Protein AF-A0A395CRE5-F1 (afdb_monomer)

Mean predicted aligned error: 12.72 Å

Secondary structure (DSSP, 8-state):
-------------------------------SS-HHHHHHHHHHHHHHHHHHS--B-HHHHHHHHHHH-TTS-HHHHHHHHHHHHHHGGG--HHHHHHHHHHHHHHHHHTT-B-

Foldseek 3Di:
DDDDDDDDDDDDDDDDPDPPPDPPCPVPPPQPDDLVRLLVLLLLLCLLCVLQVFAWDVVLSVVSNCVVPVVDDVVVSVVSNVVSNVCLVVDDPVRSVVSNVVSVVSRVSSVTTD

Radius of gyration: 28.18 Å; Cα contacts (8 Å, |Δi|>4): 73; chains: 1; bounding box: 80×27×76 Å

Solvent-accessible surface area (backbone atoms only — not comparable to full-atom values): 7209 Å² total; per-residue (Å²): 134,85,84,89,82,90,81,89,81,91,83,81,92,75,87,79,85,70,77,74,70,77,72,78,77,81,74,67,74,73,71,94,60,53,73,65,56,47,58,66,40,47,42,52,41,62,38,38,32,88,81,51,81,50,54,62,40,62,64,63,48,52,54,48,43,50,74,74,40,68,87,57,59,65,69,58,54,53,49,49,23,55,51,44,53,70,49,58,81,71,47,51,74,68,52,45,53,56,47,37,55,50,40,48,56,51,29,54,76,68,69,27,59,107

Sequence (114 aa):
MRHATSCLVAALVAACFTPIAAAADEGGAAPKYSQDDLLDGSTVAIASQDICGFEVDQNAIRAFVAAKAPDMPWFLFDAQIRGYQRIMPRFSEQEKARHCAKARLLAEAAGWIR

Structure (mmCIF, N/CA/C/O backbone):
data_AF-A0A395CRE5-F1
#
_entry.id   AF-A0A395CRE5-F1
#
loop_
_atom_site.group_PDB
_atom_site.id
_atom_site.type_symbol
_atom_site.label_atom_id
_atom_site.label_alt_id
_atom_site.label_comp_id
_atom_site.label_asym_id
_atom_site.label_entity_id
_atom_site.label_seq_id
_atom_site.pdbx_PDB_ins_code
_atom_site.Cartn_x
_atom_site.Cartn_y
_atom_site.Cartn_z
_atom_site.occupancy
_atom_site.B_iso_or_equiv
_atom_site.auth_seq_id
_atom_site.auth_comp_id
_atom_site.auth_asym_id
_atom_site.auth_atom_id
_atom_site.pdbx_PDB_model_num
ATOM 1 N N . MET A 1 1 ? -62.387 -15.202 -53.069 1.00 37.56 1 MET A N 1
ATOM 2 C CA . MET A 1 1 ? -62.119 -15.632 -54.459 1.00 37.56 1 MET A CA 1
ATOM 3 C C . MET A 1 1 ? -60.637 -15.405 -54.754 1.00 37.56 1 MET A C 1
ATOM 5 O O . MET A 1 1 ? -60.197 -14.303 -54.476 1.00 37.56 1 MET A O 1
ATOM 9 N N . ARG A 1 2 ? -59.944 -16.415 -55.321 1.00 41.44 2 ARG A N 1
ATOM 10 C CA . ARG A 1 2 ? -58.623 -16.383 -56.017 1.00 41.44 2 ARG A CA 1
ATOM 11 C C . ARG A 1 2 ? -57.397 -16.027 -55.145 1.00 41.44 2 ARG A C 1
ATOM 13 O O . ARG A 1 2 ? -57.322 -14.936 -54.611 1.00 41.44 2 ARG A O 1
ATOM 20 N N . HIS A 1 3 ? -56.513 -16.962 -54.775 1.00 33.84 3 HIS A N 1
ATOM 21 C CA . HIS A 1 3 ? -55.435 -17.632 -55.541 1.00 33.84 3 HIS A CA 1
ATOM 22 C C . HIS A 1 3 ? -54.404 -16.697 -56.206 1.00 33.84 3 HIS A C 1
ATOM 24 O O . HIS A 1 3 ? -54.696 -16.078 -57.219 1.00 33.84 3 HIS A O 1
ATOM 30 N N . ALA A 1 4 ? -53.218 -16.676 -55.575 1.00 49.81 4 ALA A N 1
ATOM 31 C CA . ALA A 1 4 ? -51.859 -16.913 -56.089 1.00 49.81 4 ALA A CA 1
ATOM 32 C C . ALA A 1 4 ? -51.378 -16.287 -57.412 1.00 49.81 4 ALA A C 1
ATOM 34 O O . ALA A 1 4 ? -51.950 -16.555 -58.458 1.00 49.81 4 ALA A O 1
ATOM 35 N N . THR A 1 5 ? -50.207 -15.634 -57.336 1.00 51.25 5 THR A N 1
ATOM 36 C CA . THR A 1 5 ? -49.003 -15.819 -58.194 1.00 51.25 5 THR A CA 1
ATOM 37 C C . THR A 1 5 ? -47.881 -14.955 -57.593 1.00 51.25 5 THR A C 1
ATOM 39 O O . THR A 1 5 ? -48.061 -13.754 -57.438 1.00 51.25 5 THR A O 1
ATOM 42 N N . SER A 1 6 ? -46.840 -15.536 -56.990 1.00 45.69 6 SER A N 1
ATOM 43 C CA . SER A 1 6 ? -45.585 -15.973 -57.637 1.00 45.69 6 SER A CA 1
ATOM 44 C C . SER A 1 6 ? -44.823 -14.837 -58.326 1.00 45.69 6 SER A C 1
ATOM 46 O O . SER A 1 6 ? -45.257 -14.359 -59.365 1.00 45.69 6 SER A O 1
ATOM 48 N N . CYS A 1 7 ? -43.655 -14.459 -57.798 1.00 38.91 7 CYS A N 1
ATOM 49 C CA . CYS A 1 7 ? -42.362 -14.883 -58.353 1.00 38.91 7 CYS A CA 1
ATOM 50 C C . CYS A 1 7 ? -41.182 -14.239 -57.608 1.00 38.91 7 CYS A C 1
ATOM 52 O O . CYS A 1 7 ? -41.199 -13.065 -57.252 1.00 38.91 7 CYS A O 1
ATOM 54 N N . LEU A 1 8 ? -40.161 -15.069 -57.401 1.00 48.69 8 LEU A N 1
ATOM 55 C CA . LEU A 1 8 ? -38.819 -14.743 -56.936 1.00 48.69 8 LEU A CA 1
ATOM 56 C C . LEU A 1 8 ? -38.178 -13.588 -57.715 1.00 48.69 8 LEU A C 1
ATOM 58 O O . LEU A 1 8 ? -38.213 -13.609 -58.941 1.00 48.69 8 LEU A O 1
ATOM 62 N N . VAL A 1 9 ? -37.417 -12.739 -57.016 1.00 48.84 9 VAL A N 1
ATOM 63 C CA . VAL A 1 9 ? -36.080 -12.328 -57.474 1.00 48.84 9 VAL A CA 1
ATOM 64 C C . VAL A 1 9 ? -35.152 -12.271 -56.259 1.00 48.84 9 VAL A C 1
ATOM 66 O O . VAL A 1 9 ? -35.273 -11.401 -55.401 1.00 48.84 9 VAL A O 1
ATOM 69 N N . ALA A 1 10 ? -34.229 -13.228 -56.190 1.00 48.97 10 ALA A N 1
ATOM 70 C CA . ALA A 1 10 ? -33.013 -13.124 -55.400 1.00 48.97 10 ALA A CA 1
ATOM 71 C C . ALA A 1 10 ? -31.955 -12.407 -56.254 1.00 48.97 10 ALA A C 1
ATOM 73 O O . ALA A 1 10 ? -31.606 -12.899 -57.322 1.00 48.97 10 ALA A O 1
ATOM 74 N N . ALA A 1 11 ? -31.490 -11.243 -55.804 1.00 49.03 11 ALA A N 1
ATOM 75 C CA . ALA A 1 11 ? -30.371 -10.466 -56.351 1.00 49.03 11 ALA A CA 1
ATOM 76 C C . ALA A 1 11 ? -30.218 -9.240 -55.430 1.00 49.03 11 ALA A C 1
ATOM 78 O O . ALA A 1 11 ? -31.209 -8.576 -55.167 1.00 49.03 11 ALA A O 1
ATOM 79 N N . LEU A 1 12 ? -29.088 -8.853 -54.850 1.00 49.12 12 LEU A N 1
ATOM 80 C CA . LEU A 1 12 ? -27.687 -9.148 -55.083 1.00 49.12 12 LEU A CA 1
ATOM 81 C C . LEU A 1 12 ? -26.975 -8.905 -53.737 1.00 49.12 12 LEU A C 1
ATOM 83 O O . LEU A 1 12 ? -27.216 -7.894 -53.078 1.00 49.12 12 LEU A O 1
ATOM 87 N N . VAL A 1 13 ? -26.082 -9.809 -53.345 1.00 51.53 13 VAL A N 1
ATOM 88 C CA . VAL A 1 13 ? -25.043 -9.541 -52.346 1.00 51.53 13 VAL A CA 1
ATOM 89 C C . VAL A 1 13 ? -23.879 -8.900 -53.093 1.00 51.53 13 VAL A C 1
ATOM 91 O O . VAL A 1 13 ? -23.348 -9.544 -53.991 1.00 51.53 13 VAL A O 1
ATOM 94 N N . ALA A 1 14 ? -23.482 -7.681 -52.724 1.00 45.62 14 ALA A N 1
ATOM 95 C CA . ALA A 1 14 ? -22.084 -7.231 -52.717 1.00 45.62 14 ALA A CA 1
ATOM 96 C C . ALA A 1 14 ? -21.972 -5.772 -52.239 1.00 45.62 14 ALA A C 1
ATOM 98 O O . ALA A 1 14 ? -22.571 -4.888 -52.836 1.00 45.62 14 ALA A O 1
ATOM 99 N N . ALA A 1 15 ? -21.174 -5.587 -51.178 1.00 44.69 15 ALA A N 1
ATOM 100 C CA . ALA A 1 15 ? -20.138 -4.558 -50.993 1.00 44.69 15 ALA A CA 1
ATOM 101 C C . ALA A 1 15 ? -20.504 -3.094 -51.350 1.00 44.69 15 ALA A C 1
ATOM 103 O O . ALA A 1 15 ? -20.819 -2.769 -52.482 1.00 44.69 15 ALA A O 1
ATOM 104 N N . CYS A 1 16 ? -20.434 -2.108 -50.459 1.00 40.88 16 CYS A N 1
ATOM 105 C CA . CYS A 1 16 ? -19.308 -1.774 -49.595 1.00 40.88 16 CYS A CA 1
ATOM 106 C C . CYS A 1 16 ? -19.827 -0.977 -48.389 1.00 40.88 16 CYS A C 1
ATOM 108 O O . CYS A 1 16 ? -19.967 0.241 -48.462 1.00 40.88 16 CYS A O 1
ATOM 110 N N . PHE A 1 17 ? -20.078 -1.639 -47.261 1.00 45.62 17 PHE A N 1
ATOM 111 C CA . PHE A 1 17 ? -19.997 -0.936 -45.986 1.00 45.62 17 PHE A CA 1
ATOM 112 C C . PHE A 1 17 ? -18.512 -0.822 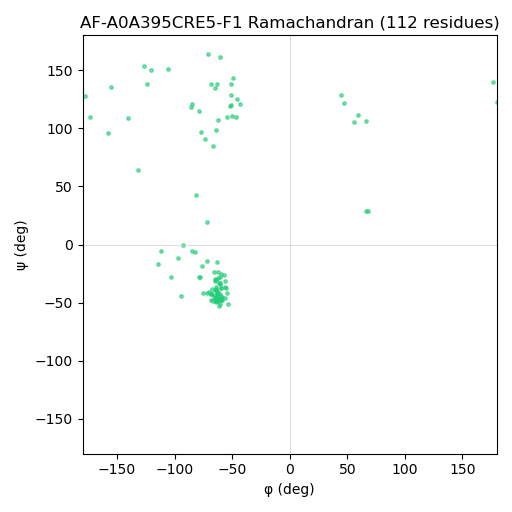-45.682 1.00 45.62 17 PHE A C 1
ATOM 114 O O . PHE A 1 17 ? -17.881 -1.777 -45.235 1.00 45.62 17 PHE A O 1
ATOM 121 N N . THR A 1 18 ? -17.932 0.327 -46.017 1.00 51.25 18 THR A N 1
ATOM 122 C CA . THR A 1 18 ? -16.693 0.759 -45.385 1.00 5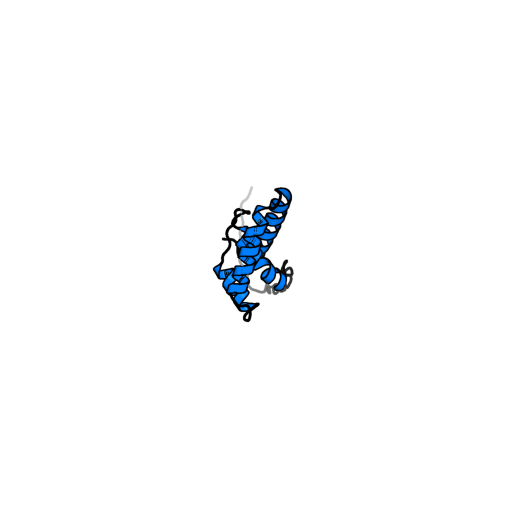1.25 18 THR A CA 1
ATOM 123 C C . THR A 1 18 ? -16.919 0.657 -43.877 1.00 51.25 18 THR A C 1
ATOM 125 O O . THR A 1 18 ? -17.847 1.293 -43.369 1.00 51.25 18 THR A O 1
ATOM 128 N N . PRO A 1 19 ? -16.139 -0.144 -43.128 1.00 46.22 19 PRO A N 1
ATOM 129 C CA . PRO A 1 19 ? -16.090 0.061 -41.699 1.00 46.22 19 PRO A CA 1
ATOM 130 C C . PRO A 1 19 ? -15.520 1.466 -41.544 1.00 46.22 19 PRO A C 1
ATOM 132 O O . PRO A 1 19 ? -14.355 1.712 -41.858 1.00 46.22 19 PRO A O 1
ATOM 135 N N . ILE A 1 20 ? -16.375 2.414 -41.161 1.00 54.44 20 ILE A N 1
ATOM 136 C CA . ILE A 1 20 ? -15.907 3.676 -40.610 1.00 54.44 20 ILE A CA 1
ATOM 137 C C . ILE A 1 20 ? -15.009 3.242 -39.465 1.00 54.44 20 ILE A C 1
ATOM 139 O O . ILE A 1 20 ? -15.474 2.609 -38.514 1.00 54.44 20 ILE A O 1
ATOM 143 N N . ALA A 1 21 ? -13.711 3.460 -39.673 1.00 47.41 21 ALA A N 1
ATOM 144 C CA . ALA A 1 21 ? -12.674 3.190 -38.710 1.00 47.41 21 ALA A CA 1
ATOM 145 C C . ALA A 1 21 ? -13.188 3.683 -37.365 1.00 47.41 21 ALA A C 1
ATOM 147 O O . ALA A 1 21 ? -13.575 4.848 -37.246 1.00 47.41 21 ALA A O 1
ATOM 148 N N . ALA A 1 22 ? -13.264 2.763 -36.404 1.00 45.47 22 ALA A N 1
ATOM 149 C CA . ALA A 1 22 ? -13.454 3.112 -35.016 1.00 45.47 22 ALA A CA 1
ATOM 150 C C . ALA A 1 22 ? -12.471 4.247 -34.736 1.00 45.47 22 ALA A C 1
ATOM 152 O O . ALA A 1 22 ? -11.256 4.049 -34.811 1.00 45.47 22 ALA A 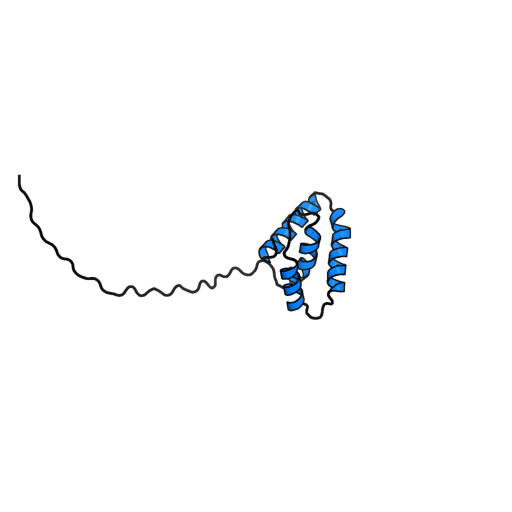O 1
ATOM 153 N N . ALA A 1 23 ? -13.006 5.452 -34.538 1.00 47.47 23 ALA A N 1
ATOM 154 C CA . ALA A 1 23 ? -12.234 6.533 -33.980 1.00 47.47 23 ALA A CA 1
ATOM 155 C C . ALA A 1 23 ? -11.628 5.949 -32.709 1.00 47.47 23 ALA A C 1
ATOM 157 O O . ALA A 1 23 ? -12.357 5.417 -31.869 1.00 47.47 23 ALA A O 1
ATOM 158 N N . ALA A 1 24 ? -10.298 5.931 -32.662 1.00 44.88 24 ALA A N 1
ATOM 159 C CA . ALA A 1 24 ? -9.564 5.587 -31.470 1.00 44.88 24 ALA A CA 1
ATOM 160 C C . ALA A 1 24 ? -10.152 6.441 -30.352 1.00 44.88 24 ALA A C 1
ATOM 162 O O . ALA A 1 24 ? -10.054 7.669 -30.374 1.00 44.88 24 ALA A O 1
ATOM 163 N N . ASP A 1 25 ? -10.849 5.782 -29.437 1.00 41.59 25 ASP A N 1
ATOM 164 C CA . ASP A 1 25 ? -11.222 6.366 -28.172 1.00 41.59 25 ASP A CA 1
ATOM 165 C C . ASP A 1 25 ? -9.897 6.559 -27.421 1.00 41.59 25 ASP A C 1
ATOM 167 O O . ASP A 1 25 ? -9.434 5.697 -26.681 1.00 41.59 25 ASP A O 1
ATOM 171 N N . GLU A 1 26 ? -9.224 7.682 -27.687 1.00 43.41 26 GLU A N 1
ATOM 172 C CA . GLU A 1 26 ? -8.160 8.210 -26.831 1.00 43.41 26 GLU A CA 1
ATOM 173 C C . GLU A 1 26 ? -8.754 8.778 -25.522 1.00 43.41 26 GLU A C 1
ATOM 175 O O . GLU A 1 26 ? -8.114 9.549 -24.815 1.00 43.41 26 GLU A O 1
ATOM 180 N N . GLY A 1 27 ? -9.982 8.393 -25.157 1.00 44.81 27 GLY A N 1
ATOM 181 C CA . GLY A 1 27 ? -10.635 8.663 -23.882 1.00 44.81 27 GLY A CA 1
ATOM 182 C C . GLY A 1 27 ? -10.205 7.690 -22.791 1.00 44.81 27 GLY A C 1
ATOM 183 O O . GLY A 1 27 ? -11.018 7.243 -21.980 1.00 44.81 27 GLY A O 1
ATOM 184 N N . GLY A 1 28 ? -8.908 7.383 -22.724 1.00 43.59 28 GLY A N 1
ATOM 185 C CA . GLY A 1 28 ? -8.335 6.788 -21.527 1.00 43.59 28 GLY A CA 1
ATOM 186 C C . GLY A 1 28 ? -8.457 7.804 -20.399 1.00 43.59 28 GLY A C 1
ATOM 187 O O . GLY A 1 28 ? -7.652 8.730 -20.322 1.00 43.59 28 GLY A O 1
ATOM 188 N N . ALA A 1 29 ? -9.481 7.670 -19.551 1.00 56.84 29 ALA A N 1
ATOM 189 C CA . ALA A 1 29 ? -9.596 8.467 -18.337 1.00 56.84 29 ALA A CA 1
ATOM 190 C C . ALA A 1 29 ? -8.230 8.480 -17.639 1.00 56.84 29 ALA A C 1
ATOM 192 O O . ALA A 1 29 ? -7.643 7.417 -17.414 1.00 56.84 29 ALA A O 1
ATOM 193 N N . ALA A 1 30 ? -7.704 9.678 -17.361 1.00 58.25 30 ALA A N 1
ATOM 194 C CA . ALA A 1 30 ? -6.404 9.811 -16.721 1.00 58.25 30 ALA A CA 1
ATOM 195 C C . ALA A 1 30 ? -6.367 8.931 -15.457 1.00 58.25 30 ALA A C 1
ATOM 197 O O . ALA A 1 30 ? -7.370 8.892 -14.729 1.00 58.25 30 ALA A O 1
ATOM 198 N N . PRO A 1 31 ? -5.258 8.214 -15.188 1.00 68.69 31 PRO A N 1
ATOM 199 C CA . PRO A 1 31 ? -5.151 7.386 -13.997 1.00 68.69 31 PRO A CA 1
ATOM 200 C C . PRO A 1 31 ? -5.522 8.203 -12.760 1.00 68.69 31 PRO A C 1
ATOM 202 O O . PRO A 1 31 ? -5.001 9.298 -12.554 1.00 68.69 31 PRO A O 1
ATOM 205 N N . LYS A 1 32 ? -6.436 7.677 -11.936 1.00 81.25 32 LYS A N 1
ATOM 206 C CA . LYS A 1 32 ? -6.925 8.364 -10.728 1.00 81.25 32 LYS A CA 1
ATOM 207 C C . LYS A 1 32 ? -5.796 8.724 -9.749 1.00 81.25 32 LYS A C 1
ATOM 209 O O . LYS A 1 32 ? -5.951 9.661 -8.972 1.00 81.25 32 LYS A O 1
ATOM 214 N N . TYR A 1 33 ? -4.701 7.970 -9.782 1.00 82.81 33 TYR A N 1
ATOM 215 C CA . TYR A 1 33 ? -3.516 8.160 -8.955 1.00 82.81 33 TYR A CA 1
ATOM 216 C C . TYR A 1 33 ? -2.287 8.314 -9.847 1.00 82.81 33 TYR A C 1
ATOM 218 O O . TYR A 1 33 ? -2.139 7.583 -10.832 1.00 82.81 33 TYR A O 1
ATOM 226 N N . SER A 1 34 ? -1.404 9.249 -9.495 1.00 88.69 34 SER A N 1
ATOM 227 C CA . SER A 1 34 ? -0.090 9.344 -10.126 1.00 88.69 34 SER A CA 1
ATOM 228 C C . SER A 1 34 ? 0.799 8.171 -9.698 1.00 88.69 34 SER A C 1
ATOM 230 O O . SER A 1 34 ? 0.520 7.477 -8.721 1.00 88.69 34 SER A O 1
ATOM 232 N N . GLN A 1 35 ? 1.889 7.927 -10.426 1.00 87.38 35 GLN A N 1
ATOM 233 C CA . GLN A 1 35 ? 2.834 6.877 -10.033 1.00 87.38 35 GLN A CA 1
ATOM 234 C C . GLN A 1 35 ? 3.519 7.183 -8.697 1.00 87.38 35 GLN A C 1
ATOM 236 O O . GLN A 1 35 ? 3.794 6.247 -7.950 1.00 87.38 35 GLN A O 1
ATOM 241 N N . ASP A 1 36 ? 3.732 8.462 -8.386 1.00 86.56 36 ASP A N 1
ATOM 242 C CA . ASP A 1 36 ? 4.294 8.898 -7.107 1.00 86.56 36 ASP A CA 1
ATOM 243 C C . ASP A 1 36 ? 3.302 8.626 -5.967 1.00 86.56 36 ASP A C 1
ATOM 245 O O . ASP A 1 36 ? 3.680 8.031 -4.960 1.00 86.56 36 ASP A O 1
ATOM 249 N N . ASP A 1 37 ? 2.007 8.911 -6.170 1.00 85.38 37 ASP A N 1
ATOM 250 C CA . ASP A 1 37 ? 0.958 8.569 -5.193 1.00 85.38 37 ASP A CA 1
ATOM 251 C C . ASP A 1 37 ? 0.896 7.059 -4.926 1.00 85.38 37 ASP A C 1
ATOM 253 O O . ASP A 1 37 ? 0.649 6.622 -3.801 1.00 85.38 37 ASP A O 1
ATOM 257 N N . LEU A 1 38 ? 1.098 6.243 -5.966 1.00 86.19 38 LEU A N 1
ATOM 258 C CA . LEU A 1 38 ? 1.144 4.789 -5.829 1.00 86.19 38 LEU A CA 1
ATOM 259 C C . LEU A 1 38 ? 2.405 4.338 -5.085 1.00 86.19 38 LEU A C 1
ATOM 261 O O . LEU A 1 38 ? 2.323 3.453 -4.233 1.00 86.19 38 LEU A O 1
ATOM 265 N N . LEU A 1 39 ? 3.561 4.944 -5.360 1.00 89.38 39 LEU A N 1
ATOM 266 C CA . LEU A 1 39 ? 4.802 4.635 -4.652 1.00 89.38 39 LEU A CA 1
ATOM 267 C C . LEU A 1 39 ? 4.670 4.949 -3.162 1.00 89.38 39 LEU A C 1
ATOM 269 O O . LEU A 1 39 ? 4.938 4.073 -2.339 1.00 89.38 39 LEU A O 1
ATOM 273 N N . ASP A 1 40 ? 4.154 6.122 -2.817 1.00 87.44 40 ASP A N 1
ATOM 274 C CA . ASP A 1 40 ? 3.893 6.507 -1.429 1.00 87.44 40 ASP A CA 1
ATOM 275 C C . ASP A 1 40 ? 2.814 5.616 -0.788 1.00 87.44 40 ASP A C 1
ATOM 277 O O . ASP A 1 40 ? 2.930 5.183 0.362 1.00 87.44 40 ASP A O 1
ATOM 281 N N . GLY A 1 41 ? 1.773 5.273 -1.550 1.00 9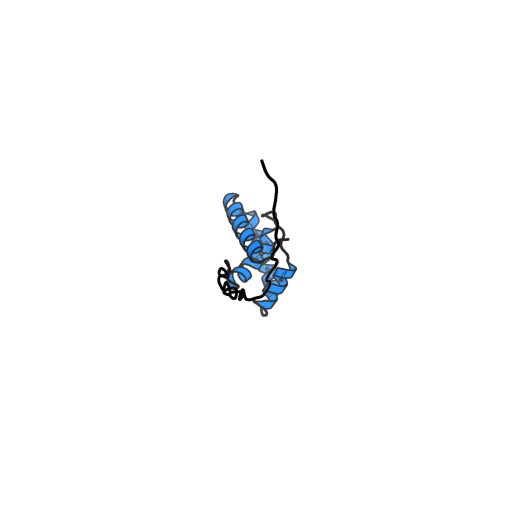2.06 41 GLY A N 1
ATOM 282 C CA . GLY A 1 41 ? 0.660 4.435 -1.106 1.00 92.06 41 GLY A CA 1
ATOM 283 C C . GLY A 1 41 ? 0.993 2.952 -0.929 1.00 92.06 41 GLY A C 1
ATOM 284 O O . GLY A 1 41 ? 0.218 2.228 -0.305 1.00 92.06 41 GLY A O 1
ATOM 285 N N . SER A 1 42 ? 2.129 2.479 -1.439 1.00 95.62 42 SER A N 1
ATOM 286 C CA . SER A 1 42 ? 2.485 1.056 -1.450 1.00 95.62 42 SER A CA 1
ATOM 287 C C . SER A 1 42 ? 2.754 0.476 -0.052 1.00 95.62 42 SER A C 1
ATOM 289 O O . SER A 1 42 ? 2.256 -0.601 0.289 1.00 95.62 42 SER A O 1
ATOM 291 N N . THR A 1 43 ? 3.471 1.208 0.805 1.00 96.06 43 THR A N 1
ATOM 292 C CA . THR A 1 43 ? 3.716 0.807 2.203 1.00 96.06 43 THR A CA 1
ATOM 293 C C . THR A 1 43 ? 2.426 0.839 3.018 1.00 96.06 43 THR A C 1
ATOM 295 O O . THR A 1 43 ? 2.171 -0.057 3.828 1.00 96.06 43 THR A O 1
ATOM 298 N N . VAL A 1 44 ? 1.579 1.838 2.754 1.00 95.44 44 VAL A N 1
ATOM 299 C CA . VAL A 1 44 ? 0.261 1.995 3.367 1.00 95.44 44 VAL A CA 1
ATOM 300 C C . VAL A 1 44 ? -0.657 0.842 2.979 1.00 95.44 44 VAL A C 1
ATOM 302 O O . VAL A 1 44 ? -1.304 0.278 3.859 1.00 95.44 44 VAL A O 1
ATOM 305 N N . ALA A 1 45 ? -0.702 0.453 1.704 1.00 96.56 45 ALA A N 1
ATOM 306 C CA . ALA A 1 45 ? -1.523 -0.655 1.222 1.00 96.56 45 ALA A CA 1
ATOM 307 C C . ALA A 1 45 ? -1.166 -1.972 1.931 1.00 96.56 45 ALA A C 1
ATOM 309 O O . ALA A 1 45 ? -2.060 -2.658 2.425 1.00 96.56 45 ALA A O 1
ATOM 310 N N . ILE A 1 46 ? 0.132 -2.274 2.077 1.00 96.62 46 ILE A N 1
ATOM 311 C CA . ILE A 1 46 ? 0.600 -3.464 2.807 1.00 96.62 46 ILE A CA 1
ATOM 312 C C . ILE A 1 46 ? 0.229 -3.386 4.292 1.00 96.62 46 ILE A C 1
ATOM 314 O O . ILE A 1 46 ? -0.329 -4.342 4.829 1.00 96.62 46 ILE A O 1
ATOM 318 N N . ALA A 1 47 ? 0.515 -2.259 4.951 1.00 96.44 47 ALA A N 1
ATOM 319 C CA . ALA A 1 47 ? 0.256 -2.084 6.381 1.00 96.44 47 ALA A CA 1
ATOM 320 C C . ALA A 1 47 ? -1.243 -2.088 6.737 1.00 96.44 47 ALA A C 1
ATOM 322 O O . ALA A 1 47 ? -1.610 -2.384 7.870 1.00 96.44 47 ALA A O 1
ATOM 323 N N . SER A 1 48 ? -2.113 -1.760 5.779 1.00 96.75 48 SER A N 1
ATOM 324 C CA . SER A 1 48 ? -3.557 -1.646 6.002 1.00 96.75 48 SER A CA 1
ATOM 325 C C . SER A 1 48 ? -4.278 -2.989 6.104 1.00 96.75 48 SER A C 1
ATOM 327 O O . SER A 1 48 ? -5.389 -3.017 6.631 1.00 96.75 48 SER A O 1
ATOM 329 N N . GLN A 1 49 ? -3.680 -4.088 5.630 1.00 94.81 49 GLN A N 1
ATOM 330 C CA . GLN A 1 49 ? -4.326 -5.410 5.607 1.00 94.81 49 GLN A CA 1
ATOM 331 C C . GLN A 1 49 ? -4.835 -5.820 7.001 1.00 94.81 49 GLN A C 1
ATOM 333 O O . GLN A 1 49 ? -5.985 -6.236 7.143 1.00 94.81 49 GLN A O 1
ATOM 338 N N . ASP A 1 50 ? -4.031 -5.559 8.040 1.00 90.06 50 ASP A N 1
ATOM 339 C CA . ASP A 1 50 ? -4.310 -5.919 9.438 1.00 90.06 50 ASP A CA 1
ATOM 340 C C . ASP A 1 50 ? -5.564 -5.234 10.012 1.00 90.06 50 ASP A C 1
ATOM 342 O O . ASP A 1 50 ? -6.211 -5.759 10.918 1.00 90.06 50 ASP A O 1
ATOM 346 N N . ILE A 1 51 ? -5.912 -4.044 9.509 1.00 95.12 51 ILE A N 1
ATOM 347 C CA . ILE A 1 51 ? -7.009 -3.230 10.051 1.00 95.12 51 ILE A CA 1
ATOM 348 C C . ILE A 1 51 ? -8.183 -3.048 9.083 1.00 95.12 51 ILE A C 1
ATOM 350 O O . ILE A 1 51 ? -9.263 -2.662 9.533 1.00 95.12 51 ILE A O 1
ATOM 354 N N . CYS A 1 52 ? -8.002 -3.319 7.789 1.00 95.19 52 CYS A N 1
ATOM 355 C CA . CYS A 1 52 ? -8.974 -2.983 6.746 1.00 95.19 52 CYS A CA 1
ATOM 356 C C . CYS A 1 52 ? -9.658 -4.177 6.076 1.00 95.19 52 CYS A C 1
ATOM 358 O O . CYS A 1 52 ? -10.578 -3.960 5.287 1.00 95.19 52 CYS A O 1
ATOM 360 N N . GLY A 1 53 ? -9.257 -5.414 6.388 1.00 92.12 53 GLY A N 1
ATOM 361 C CA . GLY A 1 53 ? -9.959 -6.614 5.918 1.00 92.12 53 GLY A CA 1
ATOM 362 C C . GLY A 1 53 ? -9.901 -6.820 4.401 1.00 92.12 53 GLY A C 1
ATOM 363 O O . GLY A 1 53 ? -10.836 -7.367 3.821 1.00 92.12 53 GLY A O 1
ATOM 364 N N . PHE A 1 54 ? -8.835 -6.349 3.756 1.00 94.81 54 PHE A N 1
ATOM 365 C CA . PHE A 1 54 ? -8.484 -6.696 2.381 1.00 94.81 54 PHE A CA 1
ATOM 366 C C . PHE A 1 54 ? -7.045 -7.206 2.346 1.00 94.81 54 PHE A C 1
ATOM 368 O O . PHE A 1 54 ? -6.236 -6.818 3.189 1.00 94.81 54 PHE A O 1
ATOM 375 N N . GLU A 1 55 ? -6.730 -8.040 1.361 1.00 97.25 55 GLU A N 1
ATOM 376 C CA . GLU A 1 55 ? -5.373 -8.516 1.102 1.00 97.25 55 GLU A CA 1
ATOM 377 C C . GLU A 1 55 ? -4.798 -7.824 -0.132 1.00 97.25 55 GLU A C 1
ATOM 379 O O . GLU A 1 55 ? -5.538 -7.430 -1.040 1.00 97.25 55 GLU A O 1
ATOM 384 N N . VAL A 1 56 ? -3.473 -7.672 -0.166 1.00 97.19 56 VAL A N 1
ATOM 385 C CA . VAL A 1 56 ? -2.771 -7.129 -1.331 1.00 97.19 56 VAL A CA 1
ATOM 386 C C . VAL A 1 56 ? -1.754 -8.109 -1.904 1.00 97.19 56 VAL A C 1
ATOM 388 O O . VAL A 1 56 ? -1.123 -8.891 -1.189 1.00 97.19 56 VAL A O 1
ATOM 391 N N . ASP A 1 57 ? -1.530 -8.027 -3.211 1.00 97.62 57 ASP A N 1
ATOM 392 C CA . ASP A 1 57 ? -0.455 -8.717 -3.898 1.00 97.62 57 ASP A CA 1
ATOM 393 C C . ASP A 1 57 ? 0.886 -8.045 -3.586 1.00 97.62 57 ASP A C 1
ATOM 395 O O . ASP A 1 57 ? 1.356 -7.130 -4.267 1.00 97.62 57 ASP A O 1
ATOM 399 N N . GLN A 1 58 ? 1.535 -8.531 -2.532 1.00 95.06 58 GLN A N 1
ATOM 400 C CA . GLN A 1 58 ? 2.841 -8.026 -2.119 1.00 95.06 58 GLN A CA 1
ATOM 401 C C . GLN A 1 58 ? 3.933 -8.224 -3.181 1.00 95.06 58 GLN A C 1
ATOM 403 O O . GLN A 1 58 ? 4.913 -7.479 -3.174 1.00 95.06 58 GLN A O 1
ATOM 408 N N . ASN A 1 59 ? 3.794 -9.191 -4.096 1.00 95.62 59 ASN A N 1
ATOM 409 C CA . ASN A 1 59 ? 4.764 -9.386 -5.174 1.00 95.62 59 ASN A CA 1
ATOM 410 C C . ASN A 1 59 ? 4.596 -8.310 -6.249 1.00 95.62 59 ASN A C 1
ATOM 412 O O . ASN A 1 59 ? 5.596 -7.751 -6.699 1.00 95.62 59 ASN A O 1
ATOM 416 N N . ALA A 1 60 ? 3.354 -7.974 -6.608 1.00 96.44 60 ALA A N 1
ATOM 417 C CA . ALA A 1 60 ? 3.063 -6.867 -7.516 1.00 96.44 60 ALA A CA 1
ATOM 418 C C . ALA A 1 60 ? 3.575 -5.535 -6.948 1.00 96.44 60 ALA A C 1
ATOM 420 O O . ALA A 1 60 ? 4.224 -4.768 -7.659 1.00 96.44 60 ALA A O 1
ATOM 421 N N . ILE A 1 61 ? 3.376 -5.300 -5.647 1.00 95.81 61 ILE A N 1
ATOM 422 C CA . ILE A 1 61 ? 3.894 -4.108 -4.966 1.00 95.81 61 ILE A CA 1
ATOM 423 C C . ILE A 1 61 ? 5.428 -4.087 -4.966 1.00 95.81 61 ILE A C 1
ATOM 425 O O . ILE A 1 61 ? 6.022 -3.074 -5.327 1.00 95.81 61 ILE A O 1
ATOM 429 N N . ARG A 1 62 ? 6.092 -5.199 -4.618 1.00 94.19 62 ARG A N 1
ATOM 430 C CA . ARG A 1 62 ? 7.564 -5.310 -4.664 1.00 94.19 62 ARG A CA 1
ATOM 431 C C . ARG A 1 62 ? 8.114 -5.001 -6.054 1.00 94.19 62 ARG A C 1
ATOM 433 O O . ARG A 1 62 ? 9.068 -4.235 -6.171 1.00 94.19 62 ARG A O 1
ATOM 440 N N . ALA A 1 63 ? 7.508 -5.571 -7.095 1.00 95.06 63 ALA A N 1
ATOM 441 C CA . ALA A 1 63 ? 7.905 -5.327 -8.478 1.00 95.06 63 ALA A CA 1
ATOM 442 C C . ALA A 1 63 ? 7.709 -3.855 -8.876 1.00 95.06 63 ALA A C 1
ATOM 444 O O . ALA A 1 63 ? 8.587 -3.263 -9.503 1.00 95.06 63 ALA A O 1
ATOM 445 N N . PHE A 1 64 ? 6.593 -3.248 -8.464 1.00 95.38 64 PHE A N 1
ATOM 446 C CA . PHE A 1 64 ? 6.316 -1.835 -8.705 1.00 95.38 64 PHE A CA 1
ATOM 447 C C . PHE A 1 64 ? 7.348 -0.919 -8.030 1.00 95.38 64 PHE A C 1
ATOM 449 O O . PHE A 1 64 ? 7.925 -0.056 -8.690 1.00 95.38 64 PHE A O 1
ATOM 456 N N . VAL A 1 65 ? 7.637 -1.139 -6.744 1.00 95.00 65 VAL A N 1
ATOM 457 C CA . VAL A 1 65 ? 8.620 -0.349 -5.984 1.00 95.00 65 VAL A CA 1
ATOM 458 C C . VAL A 1 65 ? 10.012 -0.484 -6.594 1.00 95.00 65 VAL A C 1
ATOM 460 O O . VAL A 1 65 ? 10.670 0.527 -6.812 1.00 95.00 65 VAL A O 1
ATOM 463 N N . ALA A 1 66 ? 10.438 -1.698 -6.956 1.00 94.56 66 ALA A N 1
ATOM 464 C CA . ALA A 1 66 ? 11.729 -1.914 -7.610 1.00 94.56 66 ALA A CA 1
ATOM 465 C C . ALA A 1 66 ? 11.848 -1.170 -8.955 1.00 94.56 66 ALA A C 1
ATOM 467 O O . ALA A 1 66 ? 12.931 -0.716 -9.313 1.00 94.56 66 ALA A O 1
ATOM 468 N N . ALA A 1 67 ? 10.742 -1.016 -9.689 1.00 95.19 67 ALA A N 1
ATOM 469 C CA . ALA A 1 67 ? 10.721 -0.290 -10.957 1.00 95.19 67 ALA A CA 1
ATOM 470 C C . ALA A 1 67 ? 10.695 1.241 -10.795 1.00 95.19 67 ALA A C 1
ATOM 472 O O . ALA A 1 67 ? 11.145 1.950 -11.695 1.00 95.19 67 ALA A O 1
ATOM 473 N N . LYS A 1 68 ? 10.135 1.764 -9.695 1.00 93.75 68 LYS A N 1
ATOM 474 C CA . LYS A 1 68 ? 9.935 3.213 -9.481 1.00 93.75 68 LYS A CA 1
ATOM 475 C C . LYS A 1 68 ? 10.940 3.855 -8.538 1.00 93.75 68 LYS A C 1
ATOM 477 O O . LYS A 1 68 ? 11.250 5.029 -8.699 1.00 93.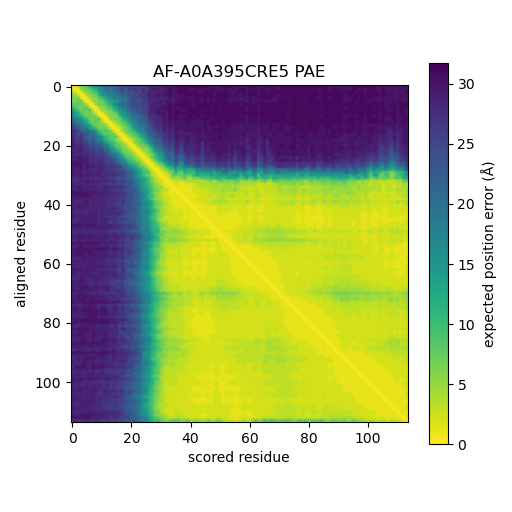75 68 LYS A O 1
ATOM 482 N N . ALA A 1 69 ? 11.476 3.085 -7.606 1.00 92.75 69 ALA A N 1
ATOM 483 C CA . ALA A 1 69 ? 12.497 3.507 -6.664 1.00 92.75 69 ALA A CA 1
ATOM 484 C C . ALA A 1 69 ? 13.629 2.464 -6.621 1.00 92.75 69 ALA A C 1
ATOM 486 O O . ALA A 1 69 ? 13.840 1.836 -5.583 1.00 92.75 69 ALA A O 1
ATOM 487 N N . PRO A 1 70 ? 14.358 2.249 -7.735 1.00 92.81 70 PRO A N 1
ATOM 488 C CA . PRO A 1 70 ? 15.386 1.207 -7.826 1.00 92.81 70 PRO A CA 1
ATOM 489 C C . PRO A 1 70 ? 16.525 1.399 -6.816 1.00 92.81 70 PRO A C 1
ATOM 491 O O . PRO A 1 70 ? 17.116 0.423 -6.359 1.00 92.81 70 PRO A O 1
ATOM 494 N N . ASP A 1 71 ? 16.790 2.647 -6.425 1.00 93.75 71 ASP A N 1
ATOM 495 C CA . ASP A 1 71 ? 17.817 2.992 -5.442 1.00 93.75 71 ASP A CA 1
ATOM 496 C C . ASP A 1 71 ? 17.327 2.882 -3.991 1.00 93.75 71 ASP A C 1
ATOM 498 O O . ASP A 1 71 ? 18.118 3.060 -3.066 1.00 93.75 71 ASP A O 1
ATOM 502 N N . MET A 1 72 ? 16.036 2.603 -3.757 1.00 90.12 72 MET A N 1
ATOM 503 C CA . MET A 1 72 ? 15.488 2.448 -2.411 1.00 90.12 72 MET A CA 1
ATOM 504 C C . MET A 1 72 ? 15.833 1.059 -1.858 1.00 90.12 72 MET A C 1
ATOM 506 O O . MET A 1 72 ? 15.303 0.050 -2.331 1.00 90.12 72 MET A O 1
ATOM 510 N N . PRO A 1 73 ? 16.651 0.962 -0.796 1.00 92.44 73 PRO A N 1
ATOM 511 C CA . PRO A 1 73 ? 16.916 -0.315 -0.162 1.00 92.44 73 PRO A CA 1
ATOM 512 C C . PRO A 1 73 ? 15.643 -0.884 0.466 1.00 92.44 73 PRO A C 1
ATOM 514 O O . PRO A 1 73 ? 14.942 -0.195 1.214 1.00 92.44 73 PRO A O 1
ATOM 517 N N . TRP A 1 74 ? 15.394 -2.177 0.250 1.00 89.62 74 TRP A N 1
ATOM 518 C CA . TRP A 1 74 ? 14.178 -2.836 0.736 1.00 89.62 74 TRP A CA 1
ATOM 519 C C . TRP A 1 74 ? 13.979 -2.715 2.259 1.00 89.62 74 TRP A C 1
ATOM 521 O O . TRP A 1 74 ? 12.857 -2.592 2.743 1.00 89.62 74 TRP A O 1
ATOM 531 N N . PHE A 1 75 ? 15.065 -2.665 3.038 1.00 94.31 75 PHE A N 1
ATOM 532 C CA . PHE A 1 75 ? 14.968 -2.528 4.493 1.00 94.31 75 PHE A CA 1
ATOM 533 C C . PHE A 1 75 ? 14.352 -1.189 4.943 1.00 94.31 75 PHE A C 1
ATOM 535 O O . PHE A 1 75 ? 13.732 -1.155 6.008 1.00 94.31 75 PHE A O 1
ATOM 542 N N . LEU A 1 76 ? 14.512 -0.104 4.166 1.00 92.81 76 LEU A N 1
ATOM 543 C CA . LEU A 1 76 ? 13.880 1.192 4.448 1.00 92.81 76 LEU A CA 1
ATOM 544 C C . LEU A 1 76 ? 12.377 1.127 4.182 1.00 92.81 76 LEU A C 1
ATOM 546 O O . LEU A 1 76 ? 11.589 1.603 4.999 1.00 92.81 76 LEU A O 1
ATOM 550 N N . PHE A 1 77 ? 11.992 0.474 3.087 1.00 93.69 77 PHE A N 1
ATOM 551 C CA . PHE A 1 77 ? 10.597 0.224 2.741 1.00 93.69 77 PHE A CA 1
ATOM 552 C C . PHE A 1 77 ? 9.889 -0.601 3.828 1.00 93.69 77 PHE A C 1
ATOM 554 O O . PHE A 1 77 ? 8.856 -0.197 4.364 1.00 93.69 77 PHE A O 1
ATOM 561 N N . ASP A 1 78 ? 10.517 -1.693 4.272 1.00 95.06 78 ASP A N 1
ATOM 562 C CA . ASP A 1 78 ? 10.028 -2.498 5.395 1.00 95.06 78 ASP A CA 1
ATOM 563 C C . ASP A 1 78 ? 9.953 -1.693 6.707 1.00 95.06 78 ASP A C 1
ATOM 565 O O . ASP A 1 78 ? 9.070 -1.916 7.540 1.00 95.06 78 ASP A O 1
ATOM 569 N N . ALA A 1 79 ? 10.876 -0.748 6.927 1.00 95.75 79 ALA A N 1
ATOM 570 C CA . ALA A 1 79 ? 10.833 0.137 8.091 1.00 95.75 79 ALA A CA 1
ATOM 571 C C . ALA A 1 79 ? 9.597 1.048 8.075 1.00 95.75 79 ALA A C 1
ATOM 573 O O . ALA A 1 79 ? 8.987 1.239 9.132 1.00 95.75 79 ALA A O 1
ATOM 574 N N . GLN A 1 80 ? 9.208 1.564 6.904 1.00 94.69 80 GLN A N 1
ATOM 575 C CA . GLN A 1 80 ? 7.988 2.356 6.742 1.00 94.69 80 GLN A CA 1
ATOM 576 C C . GLN A 1 80 ? 6.731 1.519 6.995 1.00 94.69 80 GLN A C 1
ATOM 578 O O . GLN A 1 80 ? 5.889 1.943 7.788 1.00 94.69 80 GLN A O 1
ATOM 583 N N . ILE A 1 81 ? 6.642 0.306 6.431 1.00 95.88 81 ILE A N 1
ATOM 584 C CA . ILE A 1 81 ? 5.524 -0.623 6.693 1.00 95.88 81 ILE A CA 1
ATOM 585 C C . ILE A 1 81 ? 5.357 -0.837 8.202 1.00 95.88 81 ILE A C 1
ATOM 587 O O . ILE A 1 81 ? 4.280 -0.609 8.755 1.00 95.88 81 ILE A O 1
ATOM 591 N N . ARG A 1 82 ? 6.447 -1.179 8.904 1.00 96.31 82 ARG A N 1
ATOM 592 C CA . ARG A 1 82 ? 6.423 -1.354 10.366 1.00 96.31 82 ARG A CA 1
ATOM 593 C C . ARG A 1 82 ? 6.042 -0.072 11.108 1.00 96.31 82 ARG A C 1
ATOM 595 O O . ARG A 1 82 ? 5.450 -0.141 12.182 1.00 96.31 82 ARG A O 1
ATOM 602 N N . GLY A 1 83 ? 6.424 1.095 10.591 1.00 95.88 83 GLY A N 1
ATOM 603 C CA . GLY A 1 83 ? 6.026 2.394 11.133 1.00 95.88 83 GLY A CA 1
ATOM 604 C C 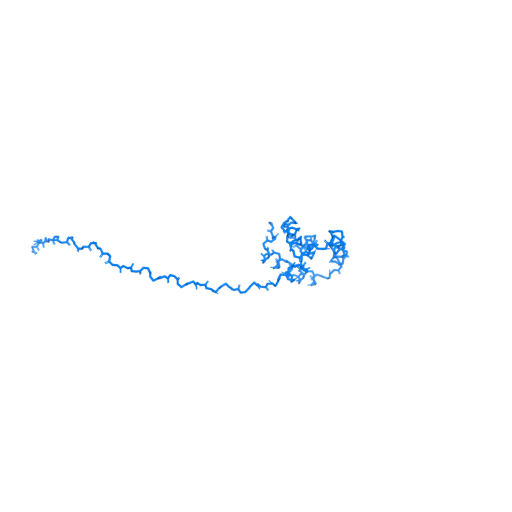. GLY A 1 83 ? 4.512 2.570 11.116 1.00 95.88 83 GLY A C 1
ATOM 605 O O . GLY A 1 83 ? 3.913 2.840 12.158 1.00 95.88 83 GLY A O 1
ATOM 606 N N . TYR A 1 84 ? 3.897 2.323 9.963 1.00 95.75 84 TYR A N 1
ATOM 607 C CA . TYR A 1 84 ? 2.451 2.373 9.792 1.00 95.75 84 TYR A CA 1
ATOM 608 C C . TYR A 1 84 ? 1.720 1.350 10.662 1.00 95.75 84 TYR A C 1
ATOM 610 O O . TYR A 1 84 ? 0.812 1.731 11.400 1.00 95.75 84 TYR A O 1
ATOM 618 N N . GLN A 1 85 ? 2.175 0.096 10.687 1.00 95.56 85 GLN A N 1
ATOM 619 C CA . GLN A 1 85 ? 1.582 -0.959 11.520 1.00 95.56 85 GLN A CA 1
ATOM 620 C C . GLN A 1 85 ? 1.614 -0.640 13.025 1.00 95.56 85 GLN A C 1
ATOM 622 O O . GLN A 1 85 ? 0.761 -1.109 13.770 1.00 95.56 85 GLN A O 1
ATOM 627 N N . ARG A 1 86 ? 2.555 0.190 13.503 1.00 96.31 86 ARG A N 1
ATOM 628 C CA . ARG A 1 86 ? 2.570 0.653 14.906 1.00 96.31 86 ARG A CA 1
ATOM 629 C C . ARG A 1 86 ? 1.568 1.771 15.196 1.00 96.31 86 ARG A C 1
ATOM 63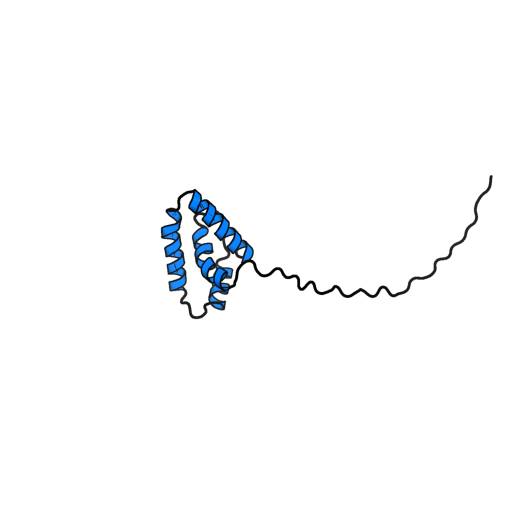1 O O . ARG A 1 86 ? 1.177 1.943 16.351 1.00 96.31 86 ARG A O 1
ATOM 638 N N . ILE A 1 87 ? 1.221 2.579 14.196 1.00 94.94 87 ILE A N 1
ATOM 639 C CA . ILE A 1 87 ? 0.388 3.779 14.362 1.00 94.94 87 ILE A CA 1
ATOM 640 C C . ILE A 1 87 ? -1.081 3.462 14.079 1.00 94.94 87 ILE A C 1
ATOM 642 O O . ILE A 1 87 ? -1.943 3.857 14.858 1.00 94.94 87 ILE A O 1
ATOM 646 N N . MET A 1 88 ? -1.362 2.714 13.011 1.00 95.12 88 MET A N 1
ATOM 647 C CA . MET A 1 88 ? -2.716 2.413 12.535 1.00 95.12 88 MET A CA 1
ATOM 648 C C . MET A 1 88 ? -3.642 1.760 13.577 1.00 95.12 88 MET A C 1
ATOM 650 O O . MET A 1 88 ? -4.811 2.141 13.624 1.00 95.12 88 MET A O 1
ATOM 654 N N . PRO A 1 89 ? -3.178 0.861 14.470 1.00 93.62 89 PRO A N 1
ATOM 655 C CA . PRO A 1 89 ? -4.029 0.313 15.530 1.00 93.62 89 PRO A CA 1
ATOM 656 C C . PRO A 1 89 ? -4.532 1.351 16.541 1.00 93.62 89 PRO A C 1
ATOM 658 O O . PRO A 1 89 ? -5.433 1.055 17.317 1.00 93.62 89 PRO A O 1
ATOM 661 N N . ARG A 1 90 ? -3.941 2.553 16.569 1.00 95.81 90 ARG A N 1
ATOM 662 C CA . ARG A 1 90 ? -4.342 3.654 17.459 1.00 95.81 90 ARG A CA 1
ATOM 663 C C . ARG A 1 90 ? -5.352 4.604 16.822 1.00 95.81 90 ARG A C 1
ATOM 665 O O . ARG A 1 90 ? -5.737 5.576 17.466 1.00 95.81 90 ARG A O 1
ATOM 672 N N . PHE A 1 91 ? -5.746 4.366 15.573 1.00 96.75 91 PHE A N 1
ATOM 673 C CA . PHE A 1 91 ? -6.786 5.151 14.923 1.00 96.75 91 PHE A CA 1
ATOM 674 C C . PHE A 1 91 ? -8.113 4.982 15.656 1.00 96.75 91 PHE A C 1
ATOM 676 O O . PHE A 1 91 ? -8.501 3.874 16.022 1.00 96.75 91 PHE A O 1
ATOM 683 N N . SER A 1 92 ? -8.834 6.086 15.826 1.00 97.88 92 SER A N 1
ATOM 684 C CA . SER A 1 92 ? -10.253 6.031 16.163 1.00 97.88 92 SER A CA 1
ATOM 685 C C . SER A 1 92 ? -11.034 5.298 15.069 1.00 97.88 92 SER A C 1
ATOM 687 O O . SER A 1 92 ? -10.600 5.221 13.917 1.00 97.88 92 SER A O 1
ATOM 689 N N . GLU A 1 93 ? -12.238 4.824 15.387 1.00 97.31 93 GLU A N 1
ATOM 690 C CA . GLU A 1 93 ? -13.097 4.144 14.406 1.00 97.31 93 GLU A CA 1
ATOM 691 C C . GLU A 1 93 ? -13.363 5.002 13.156 1.00 97.31 93 GLU A C 1
ATOM 693 O O . GLU A 1 93 ? -13.348 4.500 12.032 1.00 97.31 93 GLU A O 1
ATOM 698 N N . GLN A 1 94 ? -13.525 6.321 13.321 1.00 97.75 94 GLN A N 1
ATOM 699 C CA . GLN A 1 94 ? -13.711 7.230 12.187 1.00 97.75 94 GLN A CA 1
ATOM 700 C C . GLN A 1 94 ? -12.443 7.347 11.326 1.00 97.75 94 GLN A C 1
ATOM 702 O O . GLN A 1 94 ? -12.522 7.375 10.096 1.00 97.75 94 GLN A O 1
ATOM 707 N N . GLU A 1 95 ? -11.266 7.443 11.945 1.00 97.75 95 GLU A N 1
ATOM 708 C CA . GLU A 1 95 ? -9.991 7.484 11.222 1.00 97.75 95 GLU A CA 1
ATOM 709 C C . GLU A 1 95 ? -9.736 6.176 10.488 1.00 97.75 95 GLU A C 1
ATOM 711 O O . GLU A 1 95 ? -9.412 6.211 9.303 1.00 97.75 95 GLU A O 1
ATOM 716 N N . LYS A 1 96 ? -9.983 5.043 11.148 1.00 97.19 96 LYS A N 1
ATOM 717 C CA . LYS A 1 96 ? -9.879 3.711 10.563 1.00 97.19 96 LYS A CA 1
ATOM 718 C C . LYS A 1 96 ? -10.804 3.559 9.356 1.00 97.19 96 LYS A C 1
ATOM 720 O O . LYS A 1 96 ? -10.339 3.155 8.295 1.00 97.19 96 LYS A O 1
ATOM 725 N N . ALA A 1 97 ? -12.071 3.964 9.457 1.00 96.81 97 ALA A N 1
ATOM 726 C CA . ALA A 1 97 ? -13.009 3.906 8.334 1.00 96.81 97 ALA A CA 1
ATOM 727 C C . ALA A 1 97 ? -12.537 4.743 7.131 1.00 96.81 97 ALA A C 1
ATOM 729 O O . ALA A 1 97 ? -12.512 4.255 5.998 1.00 96.81 97 ALA A O 1
ATOM 730 N N . ARG A 1 98 ? -12.103 5.992 7.367 1.00 97.31 98 ARG A N 1
ATOM 731 C CA . ARG A 1 98 ? -11.566 6.866 6.305 1.00 97.31 98 ARG A CA 1
ATOM 732 C C . ARG A 1 98 ? -10.293 6.297 5.687 1.00 97.31 98 ARG A C 1
ATOM 734 O O . ARG A 1 98 ? -10.126 6.356 4.470 1.00 97.31 98 ARG A O 1
ATOM 741 N N . HIS A 1 99 ? -9.406 5.773 6.525 1.00 96.56 99 HIS A N 1
ATOM 742 C CA . HIS A 1 99 ? -8.152 5.158 6.119 1.00 96.56 99 HIS A CA 1
ATOM 743 C C . HIS A 1 99 ? -8.399 3.949 5.220 1.00 96.56 99 HIS A C 1
ATOM 745 O O . HIS A 1 99 ? -7.905 3.909 4.098 1.00 96.56 99 HIS A O 1
ATOM 751 N N . CYS A 1 100 ? -9.237 3.015 5.668 1.00 96.62 100 CYS A N 1
ATOM 752 C CA . CYS A 1 100 ? -9.532 1.794 4.933 1.00 96.62 100 CYS A CA 1
ATOM 753 C C . CYS A 1 100 ? -10.238 2.056 3.606 1.00 96.62 100 CYS A C 1
ATOM 755 O O . CYS A 1 100 ? -9.887 1.433 2.607 1.00 96.62 100 CYS A O 1
ATOM 757 N N . ALA A 1 101 ? -11.161 3.022 3.557 1.00 96.38 101 ALA A N 1
ATOM 758 C CA . ALA A 1 101 ? -11.782 3.434 2.301 1.00 96.38 101 ALA A CA 1
ATOM 759 C C . ALA A 1 101 ? -10.739 3.953 1.293 1.00 96.38 101 ALA A C 1
ATOM 761 O O . ALA A 1 101 ? -10.751 3.559 0.129 1.00 96.38 101 ALA A O 1
ATOM 762 N N . LYS A 1 102 ? -9.804 4.804 1.737 1.00 95.12 102 LYS A N 1
ATOM 763 C CA . LYS A 1 102 ? -8.743 5.342 0.871 1.00 95.12 102 LYS A CA 1
ATOM 764 C C . LYS A 1 102 ? -7.745 4.272 0.435 1.00 95.12 102 LYS A C 1
ATOM 766 O O . LYS A 1 102 ? -7.436 4.192 -0.750 1.00 95.12 102 LYS A O 1
ATOM 771 N N . ALA A 1 103 ? -7.259 3.462 1.374 1.00 95.94 103 ALA A N 1
ATOM 772 C CA . ALA A 1 103 ? -6.265 2.429 1.109 1.00 95.94 103 ALA A CA 1
ATOM 773 C C . ALA A 1 103 ? -6.803 1.371 0.138 1.00 95.94 103 ALA A C 1
ATOM 775 O O .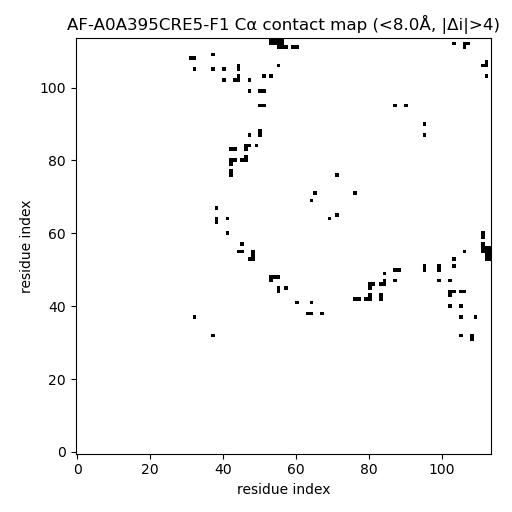 ALA A 1 103 ? -6.102 0.982 -0.792 1.00 95.94 103 ALA A O 1
ATOM 776 N N . ARG A 1 104 ? -8.073 0.973 0.301 1.00 95.69 104 ARG A N 1
ATOM 777 C CA . ARG A 1 104 ? -8.732 0.034 -0.608 1.00 95.69 104 ARG A CA 1
ATOM 778 C C . ARG A 1 104 ? -8.870 0.603 -2.018 1.00 95.69 104 ARG A C 1
ATOM 780 O O . ARG A 1 104 ? -8.460 -0.056 -2.960 1.00 95.69 104 ARG A O 1
ATOM 787 N N . LEU A 1 105 ? -9.364 1.836 -2.165 1.00 94.31 105 LEU A N 1
ATOM 788 C CA . LEU A 1 105 ? -9.491 2.477 -3.481 1.00 94.31 105 LEU A CA 1
ATOM 789 C C . LEU A 1 105 ? -8.146 2.617 -4.206 1.00 94.31 105 LEU A C 1
ATOM 791 O O . LEU A 1 105 ? -8.094 2.468 -5.425 1.00 94.31 105 LEU A O 1
ATOM 795 N N . LEU A 1 106 ? -7.072 2.911 -3.469 1.00 94.69 106 LEU A N 1
ATOM 796 C CA . LEU A 1 106 ? -5.723 2.976 -4.027 1.00 94.69 106 LEU A CA 1
ATOM 797 C C . LEU A 1 106 ? -5.252 1.592 -4.485 1.00 94.69 106 LEU A C 1
ATOM 799 O O . LEU A 1 106 ? -4.808 1.451 -5.620 1.00 94.69 106 LEU A O 1
ATOM 803 N N . ALA A 1 107 ? -5.392 0.570 -3.637 1.00 95.12 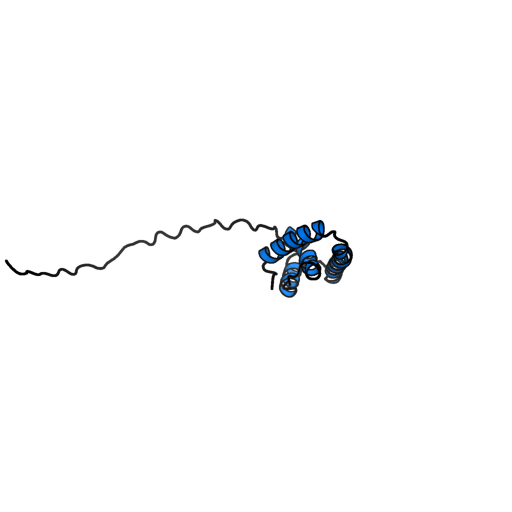107 ALA A N 1
ATOM 804 C CA . ALA A 1 107 ? -4.991 -0.794 -3.971 1.00 95.12 107 ALA A CA 1
ATOM 805 C C . ALA A 1 107 ? -5.809 -1.378 -5.138 1.00 95.12 107 ALA A C 1
ATOM 807 O O . ALA A 1 107 ? -5.247 -2.065 -5.986 1.00 95.12 107 ALA A O 1
ATOM 808 N N . GLU A 1 108 ? -7.107 -1.074 -5.233 1.00 94.88 108 GLU A N 1
ATOM 809 C CA . GLU A 1 108 ? -7.960 -1.454 -6.369 1.00 94.88 108 GLU A CA 1
ATOM 810 C C . GLU A 1 108 ? -7.491 -0.769 -7.659 1.00 94.88 108 GLU A C 1
ATOM 812 O O . GLU A 1 108 ? -7.282 -1.436 -8.670 1.00 94.88 108 GLU A O 1
ATOM 817 N N . ALA A 1 109 ? -7.256 0.547 -7.620 1.00 92.12 109 ALA A N 1
ATOM 818 C CA . ALA A 1 109 ? -6.789 1.302 -8.784 1.00 92.12 109 ALA A CA 1
ATOM 819 C C . ALA A 1 109 ? -5.395 0.866 -9.262 1.00 92.12 109 ALA A C 1
ATOM 821 O O . ALA A 1 109 ? -5.101 0.939 -10.453 1.00 92.12 109 ALA A O 1
ATOM 822 N N . ALA A 1 110 ? -4.548 0.405 -8.343 1.00 93.12 110 ALA A N 1
ATOM 823 C CA . ALA A 1 110 ? -3.220 -0.112 -8.643 1.00 93.12 110 ALA A CA 1
ATOM 824 C C . ALA A 1 110 ? -3.217 -1.583 -9.103 1.00 93.12 110 ALA A C 1
ATOM 826 O O . ALA A 1 110 ? -2.166 -2.101 -9.476 1.00 93.12 110 ALA A O 1
ATOM 827 N N . GLY A 1 111 ? -4.368 -2.266 -9.061 1.00 95.56 111 GLY A N 1
ATOM 828 C CA . GLY A 1 111 ? -4.465 -3.695 -9.366 1.00 95.56 111 GLY A CA 1
ATOM 829 C C . GLY A 1 111 ? -3.764 -4.584 -8.335 1.00 95.56 111 GLY A C 1
ATOM 830 O O . GLY A 1 111 ? -3.261 -5.648 -8.681 1.00 95.56 111 GLY A O 1
ATOM 831 N N . TRP A 1 112 ? -3.685 -4.138 -7.079 1.00 96.44 112 TRP A N 1
ATOM 832 C CA . TRP A 1 112 ? -3.013 -4.857 -5.996 1.00 96.44 112 TRP A CA 1
ATOM 833 C C . TRP A 1 112 ? -3.953 -5.675 -5.119 1.00 96.44 112 TRP A C 1
ATOM 835 O O . TRP A 1 112 ? -3.447 -6.452 -4.326 1.00 96.44 112 TRP A O 1
ATOM 845 N N . ILE A 1 113 ? -5.277 -5.529 -5.200 1.00 95.88 113 ILE A N 1
ATOM 846 C CA . ILE A 1 113 ? -6.191 -6.371 -4.406 1.00 95.88 113 ILE A CA 1
ATOM 847 C C . ILE A 1 113 ? -6.142 -7.827 -4.889 1.00 95.88 113 ILE A C 1
ATOM 849 O O . ILE A 1 113 ? -6.130 -8.071 -6.097 1.00 95.88 113 ILE A O 1
ATOM 853 N N . ARG A 1 114 ? -6.134 -8.770 -3.938 1.00 89.00 114 ARG A N 1
ATOM 854 C CA . ARG A 1 114 ? -6.267 -10.216 -4.180 1.00 89.00 114 ARG A CA 1
ATOM 855 C C . ARG A 1 114 ? -7.663 -10.745 -3.881 1.00 89.00 114 ARG A C 1
ATOM 857 O O . ARG A 1 114 ? -8.330 -10.183 -2.983 1.00 89.00 114 ARG A O 1
#

pLDDT: mean 81.37, std 21.3, range [33.84, 97.88]